Protein AF-A0A0W0GEY3-F1 (afdb_monomer_lite)

pLDDT: mean 77.73, std 23.36, range [34.59, 98.62]

Secondary structure (DSSP, 8-state):
-------SSSGGGGSHHHHHHHHHTT--SS-SSSTTHHHHHHHHHHHHHHHHHHHHHHHHHHTT-HHHHHHHHTS---------------PPPP-----------PPPPP-----TTSSSPP------

Foldseek 3Di:
DPDDDWDQDDDCNVDPVNQVVLVVVVLHDADPPDGCPSRVVVSVVVVVVVVVVVVVVVVCVVVVNVVVCCCLPVDDPDPPPPDPPPPDPDDDDDDDDDDDDDDDDDDDDDDDDPPSPPPDDPDDPPDD

Radius of gyration: 27.51 Å; chains: 1; bounding box: 61×56×58 Å

InterPro domains:
  IPR002202 Hydroxymethylglutaryl-CoA reductase, class I/II [PF00368] (1-75)
  IPR002202 Hydroxymethylglutaryl-CoA reductase, class I/II [PS50065] (1-75)
  IPR002202 Hydroxymethylglutaryl-CoA reductase, class I/II [PTHR10572] (1-78)
  IPR009029 Hydroxymethylglutaryl-CoA reductase, class I/II, substrate-binding domain superfamily [SSF56542] (1-65)
  IPR023074 Hydroxymethylglutaryl-CoA reductase, class I/II, catalytic domain superfamily [G3DSA:3.90.770.10] (1-79)
  IPR023076 Hydroxymethylglutaryl-CoA reductase, class I/II, conserved site [PS00318] (6-13)
  IPR023076 Hydroxymethylglutaryl-CoA reductase, class I/II, conserved site [PS01192] (60-73)

Structure (mmCIF, N/CA/C/O backbone):
data_AF-A0A0W0GEY3-F1
#
_entry.id   AF-A0A0W0GEY3-F1
#
loop_
_atom_site.group_PDB
_atom_site.id
_atom_site.type_symbol
_atom_site.label_atom_id
_atom_site.label_alt_id
_atom_site.label_comp_id
_atom_site.label_asym_id
_atom_site.label_entity_id
_atom_site.label_seq_id
_atom_site.pdbx_PDB_ins_code
_atom_site.Cartn_x
_atom_site.Cartn_y
_atom_site.Cartn_z
_atom_site.occupancy
_atom_site.B_iso_or_equiv
_atom_site.auth_seq_id
_atom_site.auth_comp_id
_atom_site.auth_asym_id
_atom_site.auth_atom_id
_atom_site.pdbx_PDB_model_num
ATOM 1 N N . MET A 1 1 ? 4.558 -12.634 5.943 1.00 90.19 1 MET A N 1
ATOM 2 C CA . MET A 1 1 ? 4.865 -11.472 6.808 1.00 90.19 1 MET A CA 1
ATOM 3 C C . MET A 1 1 ? 4.015 -11.546 8.083 1.00 90.19 1 MET A C 1
ATOM 5 O O . MET A 1 1 ? 2.879 -11.089 8.050 1.00 90.19 1 MET A O 1
ATOM 9 N N . PRO A 1 2 ? 4.490 -12.187 9.170 1.00 93.75 2 PRO A N 1
ATOM 10 C CA . PRO A 1 2 ? 3.680 -12.425 10.377 1.00 93.75 2 PRO A CA 1
ATOM 11 C C . PRO A 1 2 ? 3.576 -11.219 11.333 1.00 93.75 2 PRO A C 1
ATOM 13 O O . PRO A 1 2 ? 2.707 -11.209 12.196 1.00 93.75 2 PRO A O 1
ATOM 16 N N . CYS A 1 3 ? 4.437 -10.211 11.184 1.00 96.50 3 CYS A N 1
ATOM 17 C CA . CYS A 1 3 ? 4.598 -9.090 12.115 1.00 96.50 3 CYS A CA 1
ATOM 18 C C . CYS A 1 3 ? 4.385 -7.724 11.433 1.00 96.50 3 CYS A C 1
ATOM 20 O O . CYS A 1 3 ? 5.255 -6.861 11.457 1.00 96.50 3 CYS A O 1
ATOM 22 N N . ILE A 1 4 ? 3.240 -7.527 10.769 1.00 97.56 4 ILE A N 1
ATOM 23 C CA . ILE A 1 4 ? 2.901 -6.230 10.159 1.00 97.56 4 ILE A CA 1
ATOM 24 C C . ILE A 1 4 ? 2.274 -5.313 11.218 1.00 97.56 4 ILE A C 1
ATOM 26 O O . ILE A 1 4 ? 1.112 -5.479 11.586 1.00 97.56 4 ILE A O 1
ATOM 30 N N . GLU A 1 5 ? 3.042 -4.332 11.684 1.00 97.44 5 GLU A N 1
ATOM 31 C CA . GLU A 1 5 ? 2.626 -3.330 12.670 1.00 97.44 5 GLU A CA 1
ATOM 32 C C . GLU A 1 5 ? 2.043 -2.106 11.962 1.00 97.44 5 GLU A C 1
ATOM 34 O O . GLU A 1 5 ? 2.766 -1.266 11.428 1.00 97.44 5 GLU A O 1
ATOM 39 N N . VAL A 1 6 ? 0.714 -2.017 11.906 1.00 97.44 6 VAL A N 1
ATOM 40 C CA . VAL A 1 6 ? 0.021 -0.940 11.188 1.00 97.44 6 VAL A CA 1
ATOM 41 C C . VAL A 1 6 ? -1.228 -0.480 11.925 1.00 97.44 6 VAL A C 1
ATOM 43 O O . VAL A 1 6 ? -1.876 -1.248 12.635 1.00 97.44 6 VAL A O 1
ATOM 46 N N . GLY A 1 7 ? -1.592 0.783 11.716 1.00 97.31 7 GLY A N 1
ATOM 47 C CA . GLY A 1 7 ? -2.779 1.401 12.292 1.00 97.31 7 GLY A CA 1
ATOM 48 C C . GLY A 1 7 ? -3.401 2.418 11.341 1.00 97.31 7 GLY A C 1
ATOM 49 O O . GLY A 1 7 ? -2.739 2.945 10.451 1.00 97.31 7 GLY A O 1
ATOM 50 N N . THR A 1 8 ? -4.690 2.686 11.534 1.00 98.06 8 THR A N 1
ATOM 51 C CA . THR A 1 8 ? -5.459 3.674 10.754 1.00 98.06 8 THR A CA 1
ATOM 52 C C . THR A 1 8 ? -5.924 4.865 11.596 1.00 98.06 8 THR A C 1
ATOM 54 O O . THR A 1 8 ? -6.668 5.721 11.116 1.00 98.06 8 THR A O 1
ATOM 57 N N . VAL A 1 9 ? -5.495 4.911 12.861 1.00 97.12 9 VAL A N 1
ATOM 58 C CA . VAL A 1 9 ? -5.821 5.933 13.860 1.00 97.12 9 VAL A CA 1
ATOM 59 C C . VAL A 1 9 ? -4.564 6.246 14.674 1.00 97.12 9 VAL A C 1
ATOM 61 O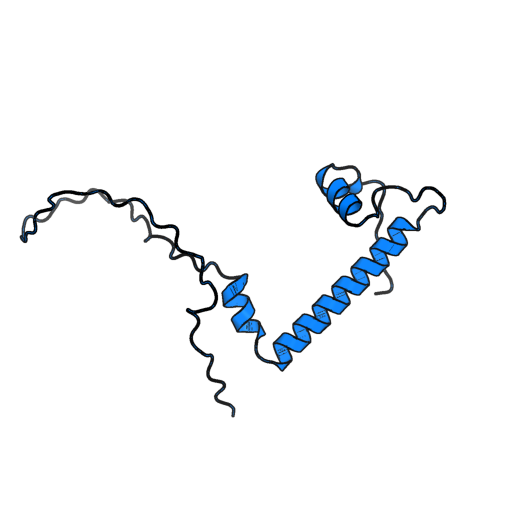 O . VAL A 1 9 ? -3.854 5.327 15.078 1.00 97.12 9 VAL A O 1
ATOM 64 N N . GLY A 1 10 ? -4.345 7.528 14.975 1.00 96.62 10 GLY A N 1
ATOM 65 C CA . GLY A 1 10 ? -3.258 7.997 15.834 1.00 96.62 10 GLY A CA 1
ATOM 66 C C . GLY A 1 10 ? -1.941 8.264 15.099 1.00 96.62 10 GLY A C 1
ATOM 67 O O . GLY A 1 10 ? -1.797 8.021 13.902 1.00 96.62 10 GLY A O 1
ATOM 68 N N . GLY A 1 11 ? -0.965 8.811 15.828 1.00 96.44 11 GLY A N 1
ATOM 69 C CA . GLY A 1 11 ? 0.352 9.147 15.281 1.00 96.44 11 GLY A CA 1
ATOM 70 C C . GLY A 1 11 ? 0.255 9.995 14.009 1.00 96.44 11 GLY A C 1
ATOM 71 O O . GLY A 1 11 ? -0.488 10.970 13.958 1.00 96.44 11 GLY A O 1
ATOM 72 N N . GLY A 1 12 ? 0.973 9.596 12.958 1.00 97.44 12 GLY A N 1
ATOM 73 C CA . GLY A 1 12 ? 0.978 10.301 11.673 1.00 97.44 12 GLY A CA 1
ATOM 74 C C . GLY A 1 12 ? -0.323 10.206 10.864 1.00 97.44 12 GLY A C 1
ATOM 75 O O . GLY A 1 12 ? -0.479 10.961 9.909 1.00 97.44 12 GLY A O 1
ATOM 76 N N . THR A 1 13 ? -1.279 9.335 11.215 1.00 97.62 13 THR A N 1
ATOM 77 C CA . THR A 1 13 ? -2.520 9.173 10.428 1.00 97.62 13 THR A CA 1
ATOM 78 C C . THR A 1 13 ? -3.514 10.319 10.625 1.00 97.62 13 THR A C 1
ATOM 80 O O . THR A 1 13 ? -4.515 10.386 9.915 1.00 97.62 13 THR A O 1
ATOM 83 N N . VAL A 1 14 ? -3.260 11.209 11.591 1.00 96.69 14 VAL A N 1
ATOM 84 C CA . VAL A 1 14 ? -4.065 12.419 11.836 1.00 96.69 14 VAL A CA 1
ATOM 85 C C . VAL A 1 14 ? -3.705 13.560 10.882 1.00 96.69 14 VAL A C 1
ATOM 87 O O . VAL A 1 14 ? -4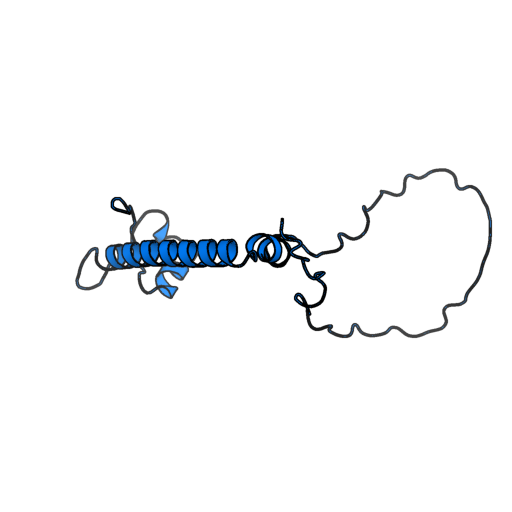.465 14.514 10.743 1.00 96.69 14 VAL A O 1
ATOM 90 N N . LEU A 1 15 ? -2.542 13.473 10.233 1.00 98.12 15 LEU A N 1
ATOM 91 C CA . LEU A 1 15 ? -2.054 14.480 9.303 1.00 98.12 15 LEU A CA 1
ATOM 92 C C . LEU A 1 15 ? -2.854 14.422 7.996 1.00 98.12 15 LEU A C 1
ATOM 94 O O . LEU A 1 15 ? -3.136 13.342 7.475 1.00 98.12 15 LEU A O 1
ATOM 98 N N . ALA A 1 16 ? -3.207 15.588 7.449 1.00 97.75 16 ALA A N 1
ATOM 99 C CA . ALA A 1 16 ? -4.098 15.681 6.292 1.00 97.75 16 ALA A CA 1
ATOM 100 C C . ALA A 1 16 ? -3.630 14.874 5.059 1.00 97.75 16 ALA A C 1
ATOM 102 O O . ALA A 1 16 ? -4.464 14.160 4.498 1.00 97.75 16 ALA A O 1
ATOM 103 N N . PRO A 1 17 ? -2.341 14.890 4.650 1.00 98.00 17 PRO A N 1
ATOM 104 C CA . PRO A 1 17 ? -1.895 14.116 3.488 1.00 98.00 17 PRO A CA 1
ATOM 105 C C . PRO A 1 17 ? -2.027 12.601 3.694 1.00 98.00 17 PRO A C 1
ATOM 107 O O . PRO A 1 17 ? -2.558 11.892 2.843 1.00 98.00 17 PRO A O 1
ATOM 110 N N . GLN A 1 18 ? -1.591 12.097 4.849 1.00 97.88 18 GLN A N 1
ATOM 111 C CA . GLN A 1 18 ? -1.654 10.679 5.203 1.00 97.88 18 GLN A CA 1
ATOM 112 C C . GLN A 1 18 ? -3.109 10.221 5.351 1.00 97.88 18 GLN A C 1
ATOM 114 O O . GLN A 1 18 ? -3.480 9.149 4.872 1.00 97.88 18 GLN A O 1
ATOM 119 N N . GLY A 1 19 ? -3.953 11.064 5.952 1.00 97.31 19 GLY A N 1
ATOM 120 C CA . GLY A 1 19 ? -5.391 10.851 6.039 1.00 97.31 19 GLY A CA 1
ATOM 121 C C . GLY A 1 19 ? -6.052 10.757 4.664 1.00 97.31 19 GLY A C 1
ATOM 122 O O . GLY A 1 19 ? -6.849 9.850 4.454 1.00 97.31 19 GLY A O 1
ATOM 123 N N . ALA A 1 20 ? -5.697 11.628 3.715 1.00 98.19 20 ALA A N 1
ATOM 124 C CA . ALA A 1 20 ? -6.233 11.593 2.352 1.00 98.19 20 ALA A CA 1
ATOM 125 C C . ALA A 1 20 ? -5.868 10.294 1.611 1.00 98.19 20 ALA A C 1
ATOM 127 O O . ALA A 1 20 ? -6.705 9.721 0.919 1.00 98.19 20 ALA A O 1
ATOM 128 N N . VAL A 1 21 ? -4.651 9.774 1.804 1.00 98.12 21 VAL A N 1
ATOM 129 C CA . VAL A 1 21 ? -4.249 8.471 1.244 1.00 98.12 21 VAL A CA 1
ATOM 130 C C . VAL A 1 21 ? -5.055 7.331 1.870 1.00 98.12 21 VAL A C 1
ATOM 132 O O . VAL A 1 21 ? -5.556 6.467 1.155 1.00 98.12 21 VAL A O 1
ATOM 135 N N . LEU A 1 22 ? -5.230 7.328 3.194 1.00 97.94 22 LEU A N 1
ATOM 136 C CA . LEU A 1 22 ? -6.060 6.323 3.866 1.00 97.94 22 LEU A CA 1
ATOM 137 C C . LEU A 1 22 ? -7.532 6.411 3.446 1.00 97.94 22 LEU A C 1
ATOM 139 O O . LEU A 1 22 ? -8.213 5.391 3.404 1.00 97.94 22 LEU A O 1
ATOM 143 N N . GLU A 1 23 ? -8.023 7.606 3.130 1.00 97.56 23 GLU A N 1
ATOM 144 C CA . GLU A 1 23 ? -9.373 7.833 2.612 1.00 97.56 23 GLU A CA 1
ATOM 145 C C . GLU A 1 23 ? -9.525 7.289 1.194 1.00 97.56 23 GLU A C 1
ATOM 147 O O . GLU A 1 23 ? -10.462 6.542 0.934 1.00 97.56 23 GLU A O 1
ATOM 152 N N . MET A 1 24 ? -8.552 7.562 0.319 1.00 97.94 24 MET A N 1
ATOM 153 C CA . MET A 1 24 ? -8.479 6.998 -1.032 1.00 97.94 24 MET A CA 1
ATOM 154 C C . MET A 1 24 ? -8.462 5.462 -1.014 1.00 97.94 24 MET A C 1
ATOM 156 O O . MET A 1 24 ? -9.074 4.828 -1.868 1.00 97.94 24 MET A O 1
ATOM 160 N N . LEU A 1 25 ? -7.784 4.857 -0.034 1.00 97.19 25 LEU A N 1
ATOM 161 C CA . LEU A 1 25 ? -7.752 3.403 0.162 1.00 97.19 25 LEU A CA 1
ATOM 162 C C . LEU A 1 25 ? -8.985 2.854 0.907 1.00 97.19 25 LEU A C 1
ATOM 164 O O . LEU A 1 25 ? -9.124 1.640 1.032 1.00 97.19 25 LEU A O 1
ATOM 168 N N . GLY A 1 26 ? -9.870 3.715 1.420 1.00 96.56 26 GLY A N 1
ATOM 169 C CA . GLY A 1 26 ? -11.082 3.318 2.143 1.00 96.56 26 GLY A CA 1
ATOM 170 C C . GLY A 1 26 ? -10.861 2.844 3.586 1.00 96.56 26 GLY A C 1
ATOM 171 O O . GLY A 1 26 ? -11.727 2.182 4.152 1.00 96.56 26 GLY A O 1
ATOM 172 N N . PHE A 1 27 ? -9.721 3.163 4.205 1.00 97.06 27 PHE A N 1
ATOM 173 C CA . PHE A 1 27 ? -9.349 2.701 5.551 1.00 97.06 27 PHE A CA 1
ATOM 174 C C . PHE A 1 27 ? -9.149 3.827 6.572 1.00 97.06 27 PHE A C 1
ATOM 176 O O . PHE A 1 27 ? -8.665 3.565 7.673 1.00 97.06 27 PHE A O 1
ATOM 183 N N . LYS A 1 28 ? -9.487 5.079 6.244 1.00 97.38 28 LYS A N 1
ATOM 184 C CA . LYS A 1 28 ? -9.300 6.225 7.148 1.00 97.38 28 LYS A CA 1
ATOM 185 C C . LYS A 1 28 ? -10.054 6.039 8.466 1.00 97.38 28 LYS A C 1
ATOM 187 O O . LYS A 1 28 ? -11.257 5.797 8.485 1.00 97.38 28 LYS A O 1
ATOM 192 N N . GLY A 1 29 ? -9.339 6.227 9.573 1.00 96.44 29 GLY A N 1
ATOM 193 C CA . GLY A 1 29 ? -9.922 6.264 10.906 1.00 96.44 29 GLY A CA 1
ATOM 194 C C . GLY A 1 29 ? -10.345 4.898 11.453 1.00 96.44 29 GLY A C 1
ATOM 195 O O . GLY A 1 29 ? -9.950 3.832 10.961 1.00 96.44 29 GLY A O 1
ATOM 196 N N . ALA A 1 30 ? -11.137 4.947 12.525 1.00 96.69 30 ALA A N 1
ATOM 197 C CA . ALA A 1 30 ? -11.705 3.771 13.168 1.00 96.69 30 ALA A CA 1
ATOM 198 C C . ALA A 1 30 ? -12.856 3.203 12.329 1.00 96.69 30 ALA A C 1
ATOM 200 O O . ALA A 1 30 ? -13.656 3.946 11.766 1.00 96.69 30 ALA A O 1
ATOM 201 N N . HIS A 1 31 ? -12.964 1.876 12.274 1.00 96.81 31 HIS A N 1
ATOM 202 C CA . HIS A 1 31 ? -14.094 1.237 11.605 1.00 96.81 31 HIS A CA 1
ATOM 203 C C . HIS A 1 31 ? -15.371 1.423 12.449 1.00 96.81 31 HIS A C 1
ATOM 205 O O . HIS A 1 31 ? -15.329 1.138 13.650 1.00 96.81 31 HIS A O 1
ATOM 211 N N . PRO A 1 32 ? -16.507 1.832 11.853 1.00 94.69 32 PRO A N 1
ATOM 212 C CA . PRO A 1 32 ? -17.690 2.298 12.587 1.00 94.69 32 PRO A CA 1
ATOM 213 C C . PRO A 1 32 ? -18.324 1.239 13.498 1.00 94.69 32 PRO A C 1
ATOM 215 O O . PRO A 1 32 ? -18.859 1.573 14.547 1.00 94.69 32 PRO A O 1
ATOM 218 N N . THR A 1 33 ? -18.259 -0.039 13.115 1.00 97.19 33 THR A N 1
ATOM 219 C CA . THR A 1 33 ? -18.925 -1.139 13.842 1.00 97.19 33 THR A CA 1
ATOM 220 C C . THR A 1 33 ? -17.975 -2.200 14.395 1.00 97.19 33 THR A C 1
ATOM 222 O O . THR A 1 33 ? -18.389 -3.055 15.171 1.00 97.19 33 THR A O 1
ATOM 225 N N . ARG A 1 34 ? -16.703 -2.194 13.981 1.00 97.31 34 ARG A N 1
ATOM 226 C CA . ARG A 1 34 ? -15.755 -3.299 14.225 1.00 97.31 34 ARG A CA 1
ATOM 227 C C . ARG A 1 34 ? -14.338 -2.760 14.425 1.00 97.31 34 ARG A C 1
ATOM 229 O O . ARG A 1 34 ? -13.552 -2.758 13.475 1.00 97.31 34 ARG A O 1
ATOM 236 N N . PRO A 1 35 ? -14.004 -2.282 15.635 1.00 97.06 35 PRO A N 1
ATOM 237 C CA . PRO A 1 35 ? -12.691 -1.719 15.935 1.00 97.06 35 PRO A CA 1
ATOM 238 C C . PRO A 1 35 ? -11.541 -2.607 15.436 1.00 97.06 35 PRO A C 1
ATOM 240 O O . PRO A 1 35 ? -11.586 -3.830 15.545 1.00 97.06 35 PRO A O 1
ATOM 243 N N . GLY A 1 36 ? -10.523 -1.989 14.832 1.00 96.56 36 GLY A N 1
ATOM 244 C CA . GLY A 1 36 ? -9.365 -2.687 14.261 1.00 96.56 36 GLY A CA 1
ATOM 245 C C . GLY A 1 36 ? -9.558 -3.265 12.851 1.00 96.56 36 GLY A C 1
ATOM 246 O O . GLY A 1 36 ? -8.561 -3.560 12.195 1.00 96.56 36 GLY A O 1
ATOM 247 N N . GLN A 1 37 ? -10.785 -3.371 12.323 1.00 98.12 37 GLN A N 1
ATOM 248 C CA . GLN A 1 37 ? -11.011 -3.957 10.992 1.00 98.12 37 GLN A CA 1
ATOM 249 C C . GLN A 1 37 ? -10.322 -3.175 9.859 1.00 98.12 37 GLN A C 1
ATOM 251 O O . GLN A 1 37 ? -9.744 -3.796 8.968 1.00 98.12 37 GLN A O 1
ATOM 256 N N . ASN A 1 38 ? -10.319 -1.838 9.911 1.00 98.00 38 ASN A N 1
ATOM 257 C CA . ASN A 1 38 ? -9.598 -1.005 8.937 1.00 98.00 38 ASN A CA 1
ATOM 258 C C . ASN A 1 38 ? -8.088 -1.296 8.944 1.00 98.00 38 ASN A C 1
ATOM 260 O O . ASN A 1 38 ? -7.502 -1.508 7.885 1.00 98.00 38 ASN A O 1
ATOM 264 N N . ALA A 1 39 ? -7.470 -1.396 10.126 1.00 98.00 39 ALA A N 1
ATOM 265 C CA . ALA A 1 39 ? -6.050 -1.726 10.262 1.00 98.00 39 ALA A CA 1
ATOM 266 C C . ALA A 1 39 ? -5.726 -3.142 9.753 1.00 98.00 39 ALA A C 1
ATOM 268 O O . ALA A 1 39 ? -4.739 -3.331 9.048 1.00 98.00 39 ALA A O 1
ATOM 269 N N . GLN A 1 40 ? -6.590 -4.127 10.021 1.00 98.00 40 GLN A N 1
ATOM 270 C CA . GLN A 1 40 ? -6.439 -5.485 9.482 1.00 98.00 40 GLN A CA 1
ATOM 271 C C . GLN A 1 40 ? -6.539 -5.519 7.950 1.00 98.00 40 GLN A C 1
ATOM 273 O O . GLN A 1 40 ? -5.805 -6.258 7.295 1.00 98.00 40 GLN A O 1
ATOM 278 N N . SER A 1 41 ? -7.449 -4.738 7.363 1.00 97.75 41 SER A N 1
ATOM 279 C CA . SER A 1 41 ? -7.569 -4.622 5.906 1.00 97.75 41 SER A CA 1
ATOM 280 C C . SER A 1 41 ? -6.363 -3.923 5.287 1.00 97.75 41 SER A C 1
ATOM 282 O O . SER A 1 41 ? -5.854 -4.403 4.277 1.00 97.75 41 SER A O 1
ATOM 284 N N . LEU A 1 42 ? -5.847 -2.869 5.925 1.00 98.12 42 LEU A N 1
ATOM 285 C CA . LEU A 1 42 ? -4.610 -2.215 5.506 1.00 98.12 42 LEU A CA 1
ATOM 286 C C . LEU A 1 42 ? -3.411 -3.178 5.567 1.00 98.12 42 LEU A C 1
ATOM 288 O O . LEU A 1 42 ? -2.632 -3.230 4.621 1.00 98.12 42 LEU A O 1
ATOM 292 N N . ALA A 1 43 ? -3.295 -3.999 6.618 1.00 98.38 43 ALA A N 1
ATOM 293 C CA . ALA A 1 43 ? -2.244 -5.016 6.727 1.00 98.38 43 ALA A CA 1
ATOM 294 C C . ALA A 1 43 ? -2.305 -6.042 5.581 1.00 98.38 43 ALA A C 1
ATOM 296 O O . ALA A 1 43 ?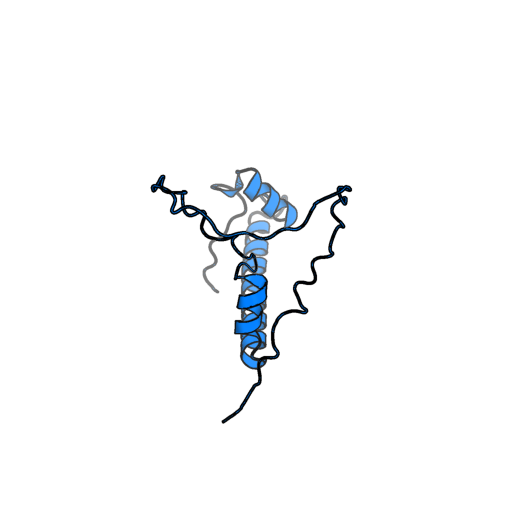 -1.278 -6.373 4.986 1.00 98.38 43 ALA A O 1
ATOM 297 N N . ARG A 1 44 ? -3.513 -6.509 5.229 1.00 98.25 44 ARG A N 1
ATOM 298 C CA . ARG A 1 44 ? -3.723 -7.388 4.066 1.00 98.25 44 ARG A CA 1
ATOM 299 C C . ARG A 1 44 ? -3.326 -6.701 2.763 1.00 98.25 44 ARG A C 1
ATOM 301 O O . ARG A 1 44 ? -2.614 -7.304 1.970 1.00 98.25 44 ARG A O 1
ATOM 308 N N . LEU A 1 45 ? -3.736 -5.447 2.567 1.00 98.12 45 LEU A N 1
ATOM 309 C CA . LEU A 1 45 ? -3.387 -4.674 1.376 1.00 98.12 45 LEU A CA 1
ATOM 310 C C . LEU A 1 45 ? -1.866 -4.504 1.236 1.00 98.12 45 LEU A C 1
ATOM 312 O O . LEU A 1 45 ? -1.340 -4.699 0.145 1.00 98.12 45 LEU A O 1
ATOM 316 N N . ILE A 1 46 ? -1.149 -4.219 2.326 1.00 98.38 46 ILE A N 1
ATOM 317 C CA . ILE A 1 46 ? 0.319 -4.115 2.327 1.00 98.38 46 ILE A CA 1
ATOM 318 C C . ILE A 1 46 ? 0.968 -5.446 1.930 1.00 98.38 46 ILE A C 1
ATOM 320 O O . ILE A 1 46 ? 1.846 -5.463 1.068 1.00 98.38 46 ILE A O 1
ATOM 324 N N . ALA A 1 47 ? 0.514 -6.565 2.503 1.00 98.31 47 ALA A N 1
ATOM 325 C CA . ALA A 1 47 ? 1.024 -7.887 2.142 1.00 98.31 47 ALA A CA 1
ATOM 326 C C . ALA A 1 47 ? 0.759 -8.221 0.661 1.00 98.31 47 ALA A C 1
ATOM 328 O O . ALA A 1 47 ? 1.651 -8.709 -0.032 1.00 98.31 47 ALA A O 1
ATOM 329 N N . SER A 1 48 ? -0.436 -7.908 0.152 1.00 98.25 48 SER A N 1
ATOM 330 C CA . SER A 1 48 ? -0.785 -8.088 -1.262 1.00 98.25 48 SER A CA 1
ATOM 331 C C . SER A 1 48 ? 0.044 -7.198 -2.191 1.00 98.25 48 SER A C 1
ATOM 333 O O . SER A 1 48 ? 0.483 -7.663 -3.239 1.00 98.25 48 SER A O 1
ATOM 335 N N . ALA A 1 49 ? 0.302 -5.943 -1.813 1.00 98.31 49 ALA A N 1
ATOM 336 C CA . ALA A 1 49 ? 1.143 -5.031 -2.584 1.00 98.31 49 ALA A CA 1
ATOM 337 C C . ALA A 1 49 ? 2.603 -5.514 -2.647 1.00 98.31 49 ALA A C 1
ATOM 339 O O . ALA A 1 49 ? 3.217 -5.465 -3.711 1.00 98.31 49 ALA A O 1
ATOM 340 N N . CYS A 1 50 ? 3.138 -6.038 -1.539 1.00 98.31 50 CYS A N 1
ATOM 341 C CA . CYS A 1 50 ? 4.465 -6.655 -1.500 1.00 98.31 50 CYS A CA 1
ATOM 342 C C . CYS A 1 50 ? 4.539 -7.874 -2.432 1.00 98.31 50 CYS A C 1
ATOM 344 O O . CYS A 1 50 ? 5.414 -7.925 -3.293 1.00 98.31 50 CYS A O 1
ATOM 346 N N . MET A 1 51 ? 3.560 -8.783 -2.354 1.00 98.44 51 MET A N 1
ATOM 347 C CA . MET A 1 51 ? 3.467 -9.940 -3.252 1.00 98.44 51 MET A CA 1
ATOM 348 C C . MET A 1 51 ? 3.388 -9.525 -4.730 1.00 98.44 51 MET A C 1
ATOM 350 O O . MET A 1 51 ? 4.080 -10.096 -5.571 1.00 98.44 51 MET A O 1
ATOM 354 N N . ALA A 1 52 ? 2.576 -8.517 -5.063 1.00 98.62 52 ALA A N 1
ATOM 355 C CA . ALA A 1 52 ? 2.485 -7.992 -6.425 1.00 98.62 52 ALA A CA 1
ATOM 356 C C . ALA A 1 52 ? 3.824 -7.402 -6.908 1.00 98.62 52 ALA A C 1
ATOM 358 O O . ALA A 1 52 ? 4.219 -7.617 -8.056 1.00 98.62 52 ALA A O 1
ATOM 359 N N . GLY A 1 53 ? 4.545 -6.702 -6.028 1.00 98.06 53 GLY A N 1
ATOM 360 C CA . GLY A 1 53 ? 5.890 -6.198 -6.296 1.00 98.06 53 GLY A CA 1
ATOM 361 C C . GLY A 1 53 ? 6.900 -7.316 -6.561 1.00 98.06 53 GLY A C 1
ATOM 362 O O . GLY A 1 53 ? 7.631 -7.248 -7.547 1.00 98.06 53 GLY A O 1
ATOM 363 N N . GLU A 1 54 ? 6.904 -8.370 -5.742 1.00 98.38 54 GLU A N 1
ATOM 364 C CA . GLU A 1 54 ? 7.794 -9.524 -5.920 1.00 98.38 54 GLU A CA 1
ATOM 365 C C . GLU A 1 54 ? 7.511 -10.273 -7.226 1.00 98.38 54 GLU A C 1
ATOM 367 O O . GLU A 1 54 ? 8.442 -10.569 -7.974 1.00 98.38 54 GLU A O 1
ATOM 372 N N . LEU A 1 55 ? 6.238 -10.511 -7.562 1.00 98.44 55 LEU A N 1
ATOM 373 C CA . LEU A 1 55 ? 5.860 -11.125 -8.840 1.00 98.44 55 LEU A CA 1
ATOM 374 C C . LEU A 1 55 ? 6.310 -10.282 -10.037 1.00 98.44 55 LEU A C 1
ATOM 376 O O . LEU A 1 55 ? 6.844 -10.824 -11.006 1.00 98.44 55 LEU A O 1
ATOM 380 N N . SER A 1 56 ? 6.120 -8.962 -9.969 1.00 97.81 56 SER A N 1
ATOM 381 C CA . SER A 1 56 ? 6.566 -8.032 -11.010 1.00 97.81 56 SER A CA 1
ATOM 382 C C . SER A 1 56 ? 8.091 -8.056 -11.171 1.00 97.81 56 SER A C 1
ATOM 384 O O . SER A 1 56 ? 8.596 -8.193 -12.287 1.00 97.81 56 SER A O 1
ATOM 386 N N . LEU A 1 57 ? 8.834 -8.014 -10.060 1.00 97.50 57 LEU A N 1
ATOM 387 C CA . LEU A 1 57 ? 10.296 -8.066 -10.053 1.00 97.50 57 LEU A CA 1
ATOM 388 C C . LEU A 1 57 ? 10.825 -9.389 -10.621 1.00 97.50 57 LEU A C 1
ATOM 390 O O . LEU A 1 57 ? 11.693 -9.374 -11.494 1.00 97.50 57 LEU A O 1
ATOM 394 N N . LEU A 1 58 ? 10.288 -10.525 -10.169 1.00 98.19 58 LEU A N 1
ATOM 395 C CA . LEU A 1 58 ? 10.676 -11.848 -10.662 1.00 98.19 58 LEU A CA 1
ATOM 396 C C . LEU A 1 58 ? 10.362 -12.004 -12.152 1.00 98.19 58 LEU A C 1
ATOM 398 O O . LEU A 1 58 ? 11.196 -12.511 -12.900 1.00 98.19 58 LEU A O 1
ATOM 402 N N . SER A 1 59 ? 9.211 -11.501 -12.605 1.00 98.00 59 SER A N 1
ATOM 403 C CA . SER A 1 59 ? 8.851 -11.493 -14.029 1.00 98.00 59 SER A CA 1
ATOM 404 C C . SER A 1 59 ? 9.824 -10.643 -14.852 1.00 98.00 59 SER A C 1
ATOM 406 O O . SER A 1 59 ? 10.277 -11.071 -15.911 1.00 98.00 59 SER A O 1
ATOM 408 N N . ALA A 1 60 ? 10.195 -9.456 -14.361 1.00 97.25 60 ALA A N 1
ATOM 409 C CA . ALA A 1 60 ? 11.146 -8.574 -15.035 1.00 97.25 60 ALA A CA 1
ATOM 410 C C . ALA A 1 60 ? 12.567 -9.158 -15.084 1.00 97.25 60 ALA A C 1
ATOM 412 O O . ALA A 1 60 ? 13.272 -8.945 -16.071 1.00 97.25 60 ALA A O 1
ATOM 413 N N . LEU A 1 61 ? 12.987 -9.894 -14.051 1.00 97.00 61 LEU A N 1
ATOM 414 C CA . LEU A 1 61 ? 14.255 -10.625 -14.035 1.00 97.00 61 LEU A CA 1
ATOM 415 C C . LEU A 1 61 ? 14.236 -11.790 -15.029 1.00 97.00 61 LEU A C 1
ATOM 417 O O . LEU A 1 61 ? 15.139 -11.890 -15.856 1.00 97.00 61 LEU A O 1
ATOM 421 N N . ALA A 1 62 ? 13.188 -12.617 -14.999 1.00 97.19 62 ALA A N 1
ATOM 422 C CA . ALA A 1 62 ? 13.040 -13.762 -15.896 1.00 97.19 62 ALA A CA 1
ATOM 423 C C . ALA A 1 62 ? 12.968 -13.346 -17.377 1.00 97.19 62 ALA A C 1
ATOM 425 O O . ALA A 1 62 ? 13.523 -14.025 -18.235 1.00 97.19 62 ALA A O 1
ATOM 426 N N . ALA A 1 63 ? 12.327 -12.211 -17.676 1.00 96.75 63 ALA A N 1
ATOM 427 C CA . ALA A 1 63 ? 12.239 -11.654 -19.026 1.00 96.75 63 ALA A CA 1
ATOM 428 C C . ALA A 1 63 ? 13.445 -10.776 -19.427 1.00 96.75 63 ALA A C 1
ATOM 430 O O . ALA A 1 63 ? 13.493 -10.284 -20.551 1.00 96.75 63 ALA A O 1
ATOM 431 N N . GLY A 1 64 ? 14.401 -10.514 -18.526 1.00 94.12 64 GLY A N 1
ATOM 432 C CA . GLY A 1 64 ? 15.539 -9.624 -18.799 1.00 94.12 64 GLY A CA 1
ATOM 433 C C . GLY A 1 64 ? 15.170 -8.140 -18.977 1.00 94.12 64 GLY A C 1
ATOM 434 O O . GLY A 1 64 ? 15.925 -7.370 -19.565 1.00 94.12 64 GLY A O 1
ATOM 435 N N . HIS A 1 65 ? 14.010 -7.701 -18.480 1.00 95.19 65 HIS A N 1
ATOM 436 C CA . HIS A 1 65 ? 13.494 -6.336 -18.650 1.00 95.19 65 HIS A CA 1
ATOM 437 C C . HIS A 1 65 ? 13.918 -5.356 -17.544 1.00 95.19 65 HIS A C 1
ATOM 439 O O . HIS A 1 65 ? 13.715 -4.148 -17.687 1.00 95.19 65 HIS A O 1
ATOM 445 N N . LEU A 1 66 ? 14.513 -5.839 -16.448 1.00 93.81 66 LEU A N 1
ATOM 446 C CA . LEU A 1 66 ? 14.758 -5.030 -15.249 1.00 93.81 66 LEU A CA 1
ATOM 447 C C . LEU A 1 66 ? 15.631 -3.786 -15.504 1.00 93.81 66 LEU A C 1
ATOM 449 O O . LEU A 1 66 ? 15.284 -2.688 -15.066 1.00 93.81 66 LEU A O 1
ATOM 453 N N . VAL A 1 67 ? 16.745 -3.935 -16.230 1.00 93.75 67 VAL A N 1
ATOM 454 C CA . VAL A 1 67 ? 17.672 -2.823 -16.526 1.00 93.75 67 VAL A CA 1
ATOM 455 C C . VAL A 1 67 ? 17.031 -1.812 -17.474 1.00 93.75 67 VAL A C 1
ATOM 457 O O . VAL A 1 67 ? 17.117 -0.606 -17.245 1.00 93.75 67 VAL A O 1
ATOM 460 N N . ARG A 1 68 ? 16.328 -2.289 -18.509 1.00 90.69 68 ARG A N 1
ATOM 461 C CA . ARG A 1 68 ? 15.590 -1.420 -19.434 1.00 90.69 68 ARG A CA 1
ATOM 462 C C . ARG A 1 68 ? 14.560 -0.578 -18.678 1.00 90.69 68 ARG A C 1
ATOM 464 O O . ARG A 1 68 ? 14.533 0.633 -18.862 1.00 90.69 68 ARG A O 1
ATOM 471 N N . ALA A 1 69 ? 13.767 -1.189 -17.797 1.00 92.81 69 ALA A N 1
ATOM 472 C CA . ALA A 1 69 ? 12.781 -0.470 -16.992 1.00 92.81 69 ALA A CA 1
ATOM 473 C C . ALA A 1 69 ? 13.429 0.608 -16.099 1.00 92.81 69 ALA A C 1
ATOM 475 O O . ALA A 1 69 ? 12.900 1.715 -16.003 1.00 92.81 69 ALA A O 1
ATOM 476 N N . HIS A 1 70 ? 14.604 0.336 -15.517 1.00 93.88 70 HIS A N 1
ATOM 477 C CA . HIS A 1 70 ? 15.360 1.334 -14.749 1.00 93.88 70 HIS A CA 1
ATOM 478 C C . HIS A 1 70 ? 15.807 2.524 -15.603 1.00 93.88 70 HIS A C 1
ATOM 480 O O . HIS A 1 70 ? 15.649 3.670 -15.184 1.00 93.88 70 HIS A O 1
ATOM 486 N N . LEU A 1 71 ? 16.337 2.274 -16.803 1.00 92.81 71 LEU A N 1
ATOM 487 C CA . LEU A 1 71 ? 16.777 3.343 -17.705 1.00 92.81 71 LEU A CA 1
ATOM 488 C C . LEU A 1 71 ? 15.612 4.216 -18.192 1.00 92.81 71 LEU A C 1
ATOM 490 O O . LEU A 1 71 ? 15.795 5.416 -18.374 1.00 92.81 71 LEU A O 1
ATOM 494 N N . VAL A 1 72 ? 14.422 3.635 -18.379 1.00 91.50 72 VAL A N 1
ATOM 495 C CA . VAL A 1 72 ? 13.224 4.391 -18.779 1.00 91.50 72 VAL A CA 1
ATOM 496 C C . VAL A 1 72 ? 12.651 5.198 -17.616 1.00 91.50 72 VAL A C 1
ATOM 498 O O . VAL A 1 72 ? 12.359 6.377 -17.786 1.00 91.50 72 VAL A O 1
ATOM 501 N N . HIS A 1 73 ? 12.442 4.568 -16.456 1.00 91.00 73 HIS A N 1
ATOM 502 C CA . HIS A 1 73 ? 11.564 5.114 -15.414 1.00 91.00 73 HIS A CA 1
ATOM 503 C C . HIS A 1 73 ? 12.292 5.672 -14.188 1.00 91.00 73 HIS A C 1
ATOM 505 O O . HIS A 1 73 ? 11.704 6.451 -13.445 1.00 91.00 73 HIS A O 1
ATOM 511 N N . ASN A 1 74 ? 13.545 5.280 -13.949 1.00 91.62 74 ASN A N 1
ATOM 512 C CA . ASN A 1 74 ? 14.301 5.668 -12.753 1.00 91.62 74 ASN A CA 1
ATOM 513 C C . ASN A 1 74 ? 15.525 6.554 -13.072 1.00 91.62 74 ASN A C 1
ATOM 515 O O . ASN A 1 74 ? 16.109 7.155 -12.176 1.00 91.62 74 ASN A O 1
ATOM 519 N N . ARG A 1 75 ? 15.898 6.696 -14.350 1.00 88.19 75 ARG A N 1
ATOM 520 C CA . ARG A 1 75 ? 16.935 7.628 -14.820 1.00 88.19 75 ARG A CA 1
ATOM 521 C C . ARG A 1 75 ? 16.297 8.822 -15.523 1.00 88.19 75 ARG A C 1
ATOM 523 O O . ARG A 1 75 ? 15.435 8.656 -16.380 1.00 88.19 75 ARG A O 1
ATOM 530 N N . SER A 1 76 ? 16.761 10.032 -15.207 1.00 80.12 76 SER A N 1
ATOM 531 C CA . SER A 1 76 ? 16.367 11.221 -15.962 1.00 80.12 76 SER A CA 1
ATOM 532 C C . SER A 1 76 ? 16.868 11.108 -17.403 1.00 80.12 76 SER A C 1
ATOM 534 O O . SER A 1 76 ? 18.071 10.998 -17.630 1.00 80.12 76 SER A O 1
ATOM 536 N N . GLN A 1 77 ? 15.956 11.187 -18.369 1.00 69.38 77 GLN A N 1
ATOM 537 C CA . GLN A 1 77 ? 16.295 11.293 -19.794 1.00 69.38 77 GLN A CA 1
ATOM 538 C C . GLN A 1 77 ? 16.565 12.735 -20.239 1.00 69.38 77 GLN A C 1
ATOM 540 O O . GLN A 1 77 ? 16.826 12.984 -21.412 1.00 69.38 77 GLN A O 1
ATOM 545 N N . ALA A 1 78 ? 16.473 13.699 -19.320 1.00 70.06 78 ALA A N 1
ATOM 546 C CA . ALA A 1 78 ? 16.793 15.079 -19.626 1.00 70.06 78 ALA A CA 1
ATOM 547 C C . ALA A 1 78 ? 18.263 15.172 -20.058 1.00 70.06 78 ALA A C 1
ATOM 549 O O . ALA A 1 78 ? 19.163 14.850 -19.282 1.00 70.06 78 ALA A O 1
ATOM 550 N N . ASN A 1 79 ? 18.505 15.661 -21.277 1.00 62.88 79 ASN A N 1
ATOM 551 C CA . ASN A 1 79 ? 19.748 16.352 -21.581 1.00 62.88 79 ASN A CA 1
ATOM 552 C C . ASN A 1 79 ? 19.824 17.514 -20.596 1.00 62.88 79 ASN A C 1
ATOM 554 O O . ASN A 1 79 ? 19.171 18.536 -20.804 1.00 62.88 79 ASN A O 1
ATOM 558 N N . THR A 1 80 ? 20.577 17.356 -19.509 1.00 64.12 80 THR A N 1
ATOM 559 C CA . THR A 1 80 ? 21.007 18.499 -18.712 1.00 64.12 80 THR A CA 1
ATOM 560 C C . THR A 1 80 ? 21.581 19.499 -19.717 1.00 64.12 80 THR A C 1
ATOM 562 O O . THR A 1 80 ? 22.528 19.132 -20.426 1.00 64.12 80 THR A O 1
ATOM 565 N N . PRO A 1 81 ? 20.987 20.698 -19.894 1.00 58.19 81 PRO A N 1
ATOM 566 C CA . PRO A 1 81 ? 21.594 21.698 -20.755 1.00 58.19 81 PRO A CA 1
ATOM 567 C C . PRO A 1 81 ? 23.028 21.889 -20.267 1.00 58.19 81 PRO A C 1
ATOM 569 O O . PRO A 1 81 ? 23.278 21.799 -19.061 1.00 58.19 81 PRO A O 1
ATOM 572 N N . ALA A 1 82 ? 23.952 22.017 -21.224 1.00 61.38 82 ALA A N 1
ATOM 573 C CA . ALA A 1 82 ? 25.390 22.038 -20.992 1.00 61.38 82 ALA A CA 1
ATOM 574 C C . ALA A 1 82 ? 25.725 22.799 -19.710 1.00 61.38 82 ALA A C 1
ATOM 576 O O . ALA A 1 82 ? 25.158 23.870 -19.484 1.00 61.38 82 ALA A O 1
ATOM 577 N N . SER A 1 83 ? 26.627 22.215 -18.905 1.00 58.62 83 SER A N 1
ATOM 578 C CA . SER A 1 83 ? 27.247 22.858 -17.745 1.00 58.62 83 SER A CA 1
ATOM 579 C C . SER A 1 83 ? 27.344 24.345 -18.031 1.00 58.62 83 SER A C 1
ATOM 581 O O . SER A 1 83 ? 28.018 24.734 -18.990 1.00 58.62 83 SER A O 1
ATOM 583 N N . SER A 1 84 ? 26.592 25.155 -17.284 1.00 61.28 84 SER A N 1
ATOM 584 C CA . SER A 1 84 ? 26.729 26.599 -17.332 1.00 61.28 84 SER A CA 1
ATOM 585 C C . SER A 1 84 ? 28.119 26.889 -16.789 1.00 61.28 84 SER A C 1
ATOM 587 O O . SER A 1 84 ? 28.285 27.149 -15.599 1.00 61.28 84 SER A O 1
ATOM 589 N N . LEU A 1 85 ? 29.131 26.737 -17.643 1.00 59.78 85 LEU A N 1
ATOM 590 C CA . LEU A 1 85 ? 30.460 27.238 -17.394 1.00 59.78 85 LEU A CA 1
ATOM 591 C C . LEU A 1 85 ? 30.245 28.734 -17.173 1.00 59.78 85 LEU A C 1
ATOM 593 O O . LEU A 1 85 ? 29.769 29.409 -18.093 1.00 59.78 85 LEU A O 1
ATOM 597 N N . PRO A 1 86 ? 30.490 29.262 -15.963 1.00 60.59 86 PRO A N 1
ATOM 598 C CA . PRO A 1 86 ? 30.503 30.700 -15.793 1.00 60.59 86 PRO A CA 1
ATOM 599 C C . PRO A 1 86 ? 31.546 31.235 -16.774 1.00 60.59 86 PRO A C 1
ATOM 601 O O . PRO A 1 86 ? 32.680 30.756 -16.789 1.00 60.59 86 PRO A O 1
ATOM 604 N N . ALA A 1 87 ? 31.149 32.169 -17.640 1.00 61.12 87 ALA A N 1
ATOM 605 C CA . ALA A 1 87 ? 32.081 32.832 -18.535 1.00 61.12 87 ALA A CA 1
ATOM 606 C C . ALA A 1 87 ? 33.114 33.556 -17.666 1.00 61.12 87 ALA A C 1
ATOM 608 O O . ALA A 1 87 ? 32.823 34.598 -17.078 1.00 61.12 87 ALA A O 1
ATOM 609 N N . THR A 1 88 ? 34.304 32.977 -17.523 1.00 60.31 88 THR A N 1
ATOM 610 C CA . THR A 1 88 ? 35.434 33.663 -16.910 1.00 60.31 88 THR A CA 1
ATOM 611 C C . THR A 1 88 ? 35.781 34.841 -17.819 1.00 60.31 88 THR A C 1
ATOM 613 O O . THR A 1 88 ? 36.004 34.624 -19.012 1.00 60.31 88 THR A O 1
ATOM 616 N N . PRO A 1 89 ? 35.830 36.084 -17.310 1.00 51.69 89 PRO A N 1
ATOM 617 C CA . PRO A 1 89 ? 36.294 37.224 -18.088 1.00 51.69 89 PRO A CA 1
ATOM 618 C C . PRO A 1 89 ? 37.797 37.050 -18.353 1.00 51.69 89 PRO A C 1
ATOM 620 O O . PRO A 1 89 ? 38.634 37.415 -17.534 1.00 51.69 89 PRO A O 1
ATOM 623 N N . GLY A 1 90 ? 38.142 36.410 -19.467 1.00 62.06 90 GLY A N 1
ATOM 624 C CA . GLY A 1 90 ? 39.498 36.341 -20.006 1.00 62.06 90 GLY A CA 1
ATOM 625 C C . GLY A 1 90 ? 39.629 37.278 -21.210 1.00 62.06 90 GLY A C 1
ATOM 626 O O . GLY A 1 90 ? 38.640 37.497 -21.911 1.00 62.06 90 GLY A O 1
ATOM 627 N N . PRO A 1 91 ? 40.811 37.865 -21.466 1.00 53.34 91 PRO A N 1
ATOM 628 C CA . PRO A 1 91 ? 40.993 38.793 -22.574 1.00 53.34 91 PRO A CA 1
ATOM 629 C C . PRO A 1 91 ? 40.882 38.050 -23.916 1.00 53.34 91 PRO A C 1
ATOM 631 O O . PRO A 1 91 ? 41.585 37.071 -24.159 1.00 53.34 91 PRO A O 1
ATOM 634 N N . ASN A 1 92 ? 39.964 38.515 -24.767 1.00 51.22 92 ASN A N 1
ATOM 635 C CA . ASN A 1 92 ? 39.649 37.931 -26.073 1.00 51.22 92 ASN A CA 1
ATOM 636 C C . ASN A 1 92 ? 40.882 37.905 -26.998 1.00 51.22 92 ASN A C 1
ATOM 638 O O . ASN A 1 92 ? 41.489 38.961 -27.200 1.00 51.22 92 ASN A O 1
ATOM 642 N N . PRO A 1 93 ? 41.200 36.781 -27.662 1.00 43.72 93 PRO A N 1
ATOM 643 C CA . PRO A 1 93 ? 41.920 36.828 -28.920 1.00 43.72 93 PRO A CA 1
ATOM 644 C C . PRO A 1 93 ? 40.938 37.210 -30.036 1.00 43.72 93 PRO A C 1
ATOM 646 O O . PRO A 1 93 ? 39.880 36.608 -30.213 1.00 43.72 93 PRO A O 1
ATOM 649 N N . VAL A 1 94 ? 41.299 38.269 -30.742 1.00 45.91 94 VAL A N 1
ATOM 650 C CA . VAL A 1 94 ? 40.620 38.855 -31.898 1.00 45.91 94 VAL A CA 1
ATOM 651 C C . VAL A 1 94 ? 40.606 37.920 -33.122 1.00 45.91 94 VAL A C 1
ATOM 653 O O . VAL A 1 94 ? 41.602 37.269 -33.414 1.00 45.91 94 VAL A O 1
ATOM 656 N N . ASP A 1 95 ? 39.464 37.955 -33.823 1.00 42.62 95 ASP A N 1
ATOM 657 C CA . ASP A 1 95 ? 39.175 37.618 -35.232 1.00 42.62 95 ASP A CA 1
ATOM 658 C C . ASP A 1 95 ? 39.389 36.195 -35.793 1.00 42.62 95 ASP A C 1
ATOM 660 O O . ASP A 1 95 ? 40.506 35.802 -36.109 1.00 42.62 95 ASP A O 1
ATOM 664 N N . GLN A 1 96 ? 38.281 35.530 -36.179 1.00 37.84 96 GLN A N 1
ATOM 665 C CA . GLN A 1 96 ? 38.053 35.219 -37.607 1.00 37.84 96 GLN A CA 1
ATOM 666 C C . GLN A 1 96 ? 36.583 34.885 -37.963 1.00 37.84 96 GLN A C 1
ATOM 668 O O . GLN A 1 96 ? 35.871 34.211 -37.226 1.00 37.84 96 GLN A O 1
ATOM 673 N N . LEU A 1 97 ? 36.154 35.411 -39.117 1.00 42.47 97 LEU A N 1
ATOM 674 C CA . LEU A 1 97 ? 34.798 35.534 -39.678 1.00 42.47 97 LEU A CA 1
ATOM 675 C C . LEU A 1 97 ? 34.073 34.217 -40.044 1.00 42.47 97 LEU A C 1
ATOM 677 O O . LEU A 1 97 ? 34.717 33.284 -40.507 1.00 42.47 97 LEU A O 1
ATOM 681 N N . GLN A 1 98 ? 32.723 34.238 -40.039 1.00 34.59 98 GLN A N 1
ATOM 682 C CA . GLN A 1 98 ? 31.819 34.114 -41.224 1.00 34.59 98 GLN A CA 1
ATOM 683 C C . GLN A 1 98 ? 30.353 33.881 -40.769 1.00 34.59 98 GLN A C 1
ATOM 685 O O . GLN A 1 98 ? 30.030 32.881 -40.145 1.00 34.59 98 GLN A O 1
ATOM 690 N N . LEU A 1 99 ? 29.470 34.885 -40.853 1.00 36.47 99 LEU A N 1
ATOM 691 C CA . LEU A 1 99 ? 28.546 35.176 -41.969 1.00 36.47 99 LEU A CA 1
ATOM 692 C C . LEU A 1 99 ? 27.396 34.159 -42.154 1.00 36.47 99 LEU A C 1
ATOM 694 O O . LEU A 1 99 ? 27.518 33.270 -42.982 1.00 36.47 99 LEU A O 1
ATOM 698 N N . VAL A 1 100 ? 26.229 34.405 -41.533 1.00 35.38 100 VAL A N 1
ATOM 699 C CA . VAL A 1 100 ? 24.938 34.463 -42.259 1.00 35.38 100 VAL A CA 1
ATOM 700 C C . VAL A 1 100 ? 23.853 35.216 -41.475 1.00 35.38 100 VAL A C 1
ATOM 702 O O . VAL A 1 100 ? 23.703 35.097 -40.265 1.00 35.38 100 VAL A O 1
ATOM 705 N N . SER A 1 101 ? 23.119 36.024 -42.234 1.00 37.38 101 SER A N 1
ATOM 706 C CA . SER A 1 101 ? 22.070 36.975 -41.865 1.00 37.38 101 SER A CA 1
ATOM 707 C C . SER A 1 101 ? 20.792 36.303 -41.342 1.00 37.38 101 SER A C 1
ATOM 709 O O . SER A 1 101 ? 20.250 35.417 -42.000 1.00 37.38 101 SER A O 1
ATOM 711 N N . ALA A 1 102 ? 20.265 36.765 -40.201 1.00 36.59 102 ALA A N 1
ATOM 712 C CA . ALA A 1 102 ? 18.952 36.370 -39.690 1.00 36.59 102 ALA A CA 1
ATOM 713 C C . ALA A 1 102 ? 17.903 37.444 -40.025 1.00 36.59 102 ALA A C 1
ATOM 715 O O . ALA A 1 102 ? 17.794 38.470 -39.352 1.00 36.59 102 ALA A O 1
ATOM 716 N N . LYS A 1 103 ? 17.102 37.190 -41.066 1.00 37.81 103 LYS A N 1
ATOM 717 C CA . LYS A 1 103 ? 15.861 37.918 -41.349 1.00 37.81 103 LYS A CA 1
ATOM 718 C C . LYS A 1 103 ? 14.672 37.056 -40.914 1.00 37.81 103 LYS A C 1
ATOM 720 O O . LYS A 1 103 ? 14.350 36.090 -41.589 1.00 37.81 103 LYS A O 1
ATOM 725 N N . GLY A 1 104 ? 13.992 37.481 -39.848 1.00 42.16 104 GLY A N 1
ATOM 726 C CA . GLY A 1 104 ? 12.556 37.261 -39.642 1.00 42.16 104 GLY A CA 1
ATOM 727 C C . GLY A 1 104 ? 12.068 35.910 -39.08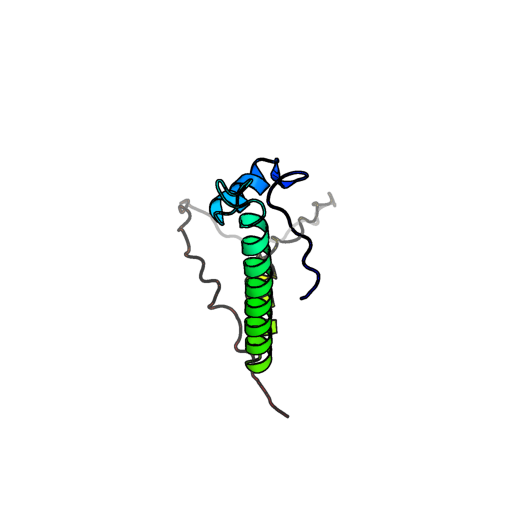8 1.00 42.16 104 GLY A C 1
ATOM 728 O O . GLY A 1 104 ? 12.607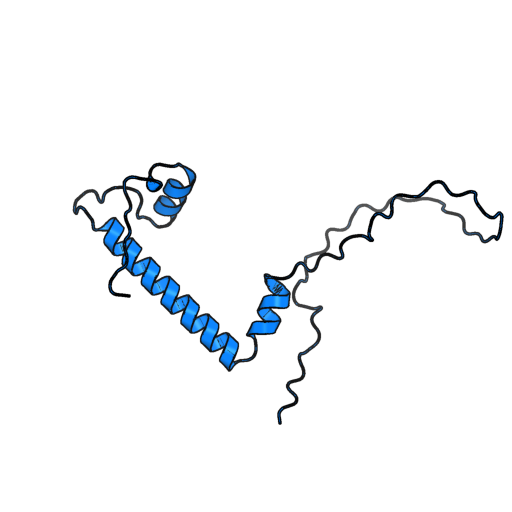 34.854 -39.375 1.00 42.16 104 GLY A O 1
ATOM 729 N N . MET A 1 105 ? 10.944 36.022 -38.365 1.00 37.72 105 MET A N 1
ATOM 730 C CA . MET A 1 105 ? 9.999 34.995 -37.886 1.00 37.72 105 MET A CA 1
ATOM 731 C C . MET A 1 105 ? 10.361 34.195 -36.623 1.00 37.72 105 MET A C 1
ATOM 733 O O . MET A 1 105 ? 11.174 33.280 -36.618 1.00 37.72 105 MET A O 1
ATOM 737 N N . LYS A 1 106 ? 9.629 34.506 -35.542 1.00 49.06 106 LYS A N 1
ATOM 738 C CA . LYS A 1 106 ? 9.441 33.636 -34.373 1.00 49.06 106 LYS A CA 1
ATOM 739 C C . LYS A 1 106 ? 8.527 32.461 -34.759 1.00 49.06 106 LYS A C 1
ATOM 741 O O . LYS A 1 106 ? 7.401 32.738 -35.176 1.00 49.06 106 LYS A O 1
ATOM 746 N N . PRO A 1 107 ? 8.914 31.193 -34.546 1.00 40.66 107 PRO A N 1
ATOM 747 C CA . PRO A 1 107 ? 7.962 30.097 -34.503 1.00 40.66 107 PRO A CA 1
ATOM 748 C C . PRO A 1 107 ? 7.458 29.902 -33.066 1.00 40.66 107 PRO A C 1
ATOM 750 O O . PRO A 1 107 ? 8.219 29.931 -32.098 1.00 40.66 107 PRO A O 1
ATOM 753 N N . LEU A 1 108 ? 6.147 29.720 -32.946 1.00 52.81 108 LEU A N 1
ATOM 754 C CA . LEU A 1 108 ? 5.457 29.261 -31.743 1.00 52.81 108 LEU A CA 1
ATOM 755 C C . LEU A 1 108 ? 5.955 27.843 -31.382 1.00 52.81 108 LEU A C 1
ATOM 757 O O . LEU A 1 108 ? 6.179 27.055 -32.304 1.00 52.81 108 LEU A O 1
ATOM 761 N N . PRO A 1 109 ? 6.115 27.464 -30.100 1.00 47.97 109 PRO A N 1
ATOM 762 C CA . PRO A 1 109 ? 6.527 26.104 -29.774 1.00 47.97 109 PRO A CA 1
ATOM 763 C C . PRO A 1 109 ? 5.411 25.110 -30.120 1.00 47.97 109 PRO A C 1
ATOM 765 O O . PRO A 1 109 ? 4.315 25.153 -29.562 1.00 47.97 109 PRO A O 1
ATOM 768 N N . SER A 1 110 ? 5.704 24.203 -31.051 1.00 49.31 110 SER A N 1
ATOM 769 C CA . SER A 1 110 ? 4.906 23.010 -31.312 1.00 49.31 110 SER A CA 1
ATOM 770 C C . SER A 1 110 ? 4.979 22.083 -30.099 1.00 49.31 110 SER A C 1
ATOM 772 O O . SER A 1 110 ? 6.071 21.667 -29.711 1.00 49.31 110 SER A O 1
ATOM 774 N N . LEU A 1 111 ? 3.828 21.747 -29.515 1.00 47.41 111 LEU A N 1
ATOM 775 C CA . LEU A 1 111 ? 3.707 20.714 -28.487 1.00 47.41 111 LEU A CA 1
ATOM 776 C C . LEU A 1 111 ? 4.141 19.371 -29.090 1.00 47.41 111 LEU A C 1
ATOM 778 O O . LEU A 1 111 ? 3.412 18.781 -29.886 1.00 47.41 111 LEU A O 1
ATOM 782 N N . THR A 1 112 ? 5.337 18.894 -28.748 1.00 52.28 112 THR A N 1
ATOM 783 C CA . THR A 1 112 ? 5.766 17.537 -29.088 1.00 52.28 112 THR A CA 1
ATOM 784 C C . THR A 1 112 ? 5.131 16.548 -28.103 1.00 52.28 112 THR A C 1
ATOM 786 O O . THR A 1 112 ? 5.222 16.744 -26.889 1.00 52.28 112 THR A O 1
ATOM 789 N N . PRO A 1 113 ? 4.477 15.474 -28.574 1.00 45.97 113 PRO A N 1
ATOM 790 C CA . PRO A 1 113 ? 4.038 14.405 -27.690 1.00 45.97 113 PRO A CA 1
ATOM 791 C C . PRO A 1 113 ? 5.265 13.631 -27.185 1.00 45.97 113 PRO A C 1
ATOM 793 O O . PRO A 1 113 ? 6.082 13.156 -27.980 1.00 45.97 113 PRO A O 1
ATOM 796 N N . SER A 1 114 ? 5.398 13.503 -25.859 1.00 43.75 114 SER A N 1
ATOM 797 C CA . SER A 1 114 ? 6.422 12.673 -25.210 1.00 43.75 114 SER A CA 1
ATOM 798 C C . SER A 1 114 ? 6.351 11.241 -25.730 1.00 43.75 114 SER A C 1
ATOM 800 O O . SER A 1 114 ? 5.486 10.459 -25.344 1.00 43.75 114 SER A O 1
ATOM 802 N N . SER A 1 115 ? 7.291 10.897 -26.604 1.00 52.09 115 SER A N 1
ATOM 803 C CA . SER A 1 115 ? 7.481 9.552 -27.140 1.00 52.09 115 SER A CA 1
ATOM 804 C C . SER A 1 115 ? 8.616 8.878 -26.369 1.00 52.09 115 SER A C 1
ATOM 806 O O . SER A 1 115 ? 9.686 8.616 -26.910 1.00 52.09 115 SER A O 1
ATOM 808 N N . SER A 1 116 ? 8.419 8.647 -25.068 1.00 52.75 116 SER A N 1
ATOM 809 C CA . SER A 1 116 ? 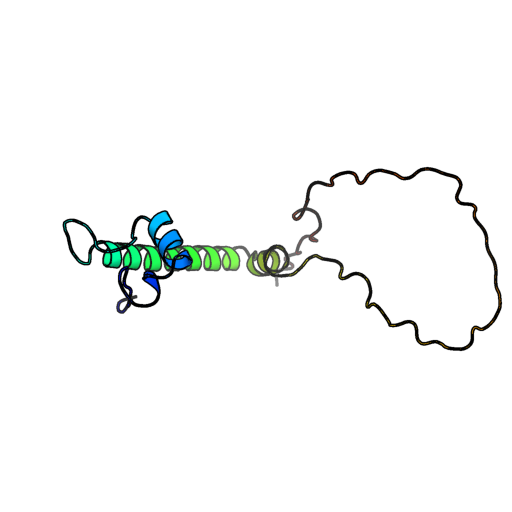9.472 8.150 -24.162 1.00 52.75 116 SER A CA 1
ATOM 810 C C . SER A 1 116 ? 9.831 6.666 -24.345 1.00 52.75 116 SER A C 1
ATOM 812 O O . SER A 1 116 ? 10.638 6.136 -23.586 1.00 52.75 116 SER A O 1
ATOM 814 N N . THR A 1 117 ? 9.260 5.977 -25.336 1.00 52.06 117 THR A N 1
ATOM 815 C CA . THR A 1 117 ? 9.486 4.541 -25.572 1.00 52.06 117 THR A CA 1
ATOM 816 C C . THR A 1 117 ? 10.250 4.220 -26.858 1.00 52.06 117 THR A C 1
ATOM 818 O O . THR A 1 117 ? 10.687 3.083 -27.013 1.00 52.06 117 THR A O 1
ATOM 821 N N . ALA A 1 118 ? 10.460 5.183 -27.764 1.00 50.06 118 ALA A N 1
ATOM 822 C CA . ALA A 1 118 ? 11.017 4.905 -29.095 1.00 50.06 118 ALA A CA 1
ATOM 823 C C . ALA A 1 118 ? 12.551 5.032 -29.203 1.00 50.06 118 ALA A C 1
ATOM 825 O O . ALA A 1 118 ? 13.121 4.553 -30.178 1.00 50.06 118 ALA A O 1
ATOM 826 N N . SER A 1 119 ? 13.236 5.666 -28.242 1.00 50.34 119 SER A N 1
ATOM 827 C CA . SER A 1 119 ? 14.667 6.003 -28.381 1.00 50.34 119 SER A CA 1
ATOM 828 C C . SER A 1 119 ? 15.642 5.019 -27.734 1.00 50.34 119 SER A C 1
ATOM 830 O O . SER A 1 119 ? 16.853 5.228 -27.818 1.00 50.34 119 SER A O 1
ATOM 832 N N . LEU A 1 120 ? 15.164 3.956 -27.078 1.00 51.56 120 LEU A N 1
ATOM 833 C CA . LEU A 1 120 ? 16.083 3.007 -26.459 1.00 51.56 120 LEU A CA 1
ATOM 834 C C . LEU A 1 120 ? 16.582 1.984 -27.484 1.00 51.56 120 LEU A C 1
ATOM 836 O O . LEU A 1 120 ? 15.757 1.298 -28.094 1.00 51.56 120 LEU A O 1
ATOM 840 N N . PRO A 1 121 ? 17.910 1.830 -27.651 1.00 51.34 121 PRO A N 1
ATOM 841 C CA . PRO A 1 121 ? 18.453 0.811 -28.534 1.00 51.34 121 PRO A CA 1
ATOM 842 C C . PRO A 1 121 ? 17.968 -0.586 -28.097 1.00 51.34 121 PRO A C 1
ATOM 844 O O . PRO A 1 121 ? 17.797 -0.843 -26.893 1.00 51.34 121 PRO A O 1
ATOM 847 N N . PRO A 1 122 ? 17.708 -1.507 -29.046 1.00 51.41 122 PRO A N 1
ATOM 848 C CA . PRO A 1 122 ? 17.393 -2.886 -28.709 1.00 51.41 122 PRO A CA 1
ATOM 849 C C . PRO A 1 122 ? 18.574 -3.476 -27.932 1.00 51.41 122 PRO A C 1
ATOM 851 O O . PRO A 1 122 ? 19.723 -3.380 -28.352 1.00 51.41 122 PRO A O 1
ATOM 854 N N . TYR A 1 123 ? 18.290 -4.046 -26.762 1.00 54.66 123 TYR A N 1
ATOM 855 C CA . TYR A 1 123 ? 19.299 -4.751 -25.985 1.00 54.66 123 TYR A CA 1
ATOM 856 C C . TYR A 1 123 ? 19.487 -6.110 -26.663 1.00 54.66 123 TYR A C 1
ATOM 858 O O . TYR A 1 123 ? 18.611 -6.970 -26.558 1.00 54.66 123 TYR A O 1
ATOM 866 N N . SER A 1 124 ? 20.559 -6.269 -27.438 1.00 53.81 124 SER A N 1
ATOM 867 C CA . SER A 1 124 ? 20.912 -7.555 -28.039 1.00 53.81 124 SER A CA 1
ATOM 868 C C . SER A 1 124 ? 21.267 -8.529 -26.921 1.00 53.81 124 SER A C 1
ATOM 870 O O . SER A 1 124 ? 22.282 -8.371 -26.247 1.00 53.81 124 SER A O 1
ATOM 872 N N . LEU A 1 125 ? 20.412 -9.527 -26.706 1.00 51.56 125 LEU A N 1
ATOM 873 C CA . LEU A 1 125 ? 20.746 -10.702 -25.910 1.00 51.56 125 LEU A CA 1
ATOM 874 C C . LEU A 1 125 ? 21.682 -11.583 -26.745 1.00 51.56 125 LEU A C 1
ATOM 876 O O . LEU A 1 125 ? 21.238 -12.556 -27.351 1.00 51.56 125 LEU A O 1
ATOM 880 N N . GLU A 1 126 ? 22.968 -11.239 -26.812 1.00 50.41 126 GLU A N 1
ATOM 881 C CA . GLU A 1 126 ? 23.968 -12.255 -27.139 1.00 50.41 126 GLU A CA 1
ATOM 882 C C . GLU A 1 126 ? 24.117 -13.167 -25.919 1.00 50.41 126 GLU A C 1
ATOM 884 O O . GLU A 1 126 ? 24.502 -12.755 -24.825 1.00 50.41 126 GLU A O 1
ATOM 889 N N . LYS A 1 127 ? 23.675 -14.406 -26.116 1.00 43.81 127 LYS A N 1
ATOM 890 C CA . LYS A 1 127 ? 23.652 -15.494 -25.146 1.00 43.81 127 LYS A CA 1
ATOM 891 C C . LYS A 1 127 ? 24.997 -16.236 -25.202 1.00 43.81 127 LYS A C 1
ATOM 893 O O . LYS A 1 127 ? 25.376 -16.611 -26.311 1.00 43.81 127 LYS A O 1
ATOM 898 N N . PRO A 1 128 ? 25.696 -16.486 -24.081 1.00 52.25 128 PRO A N 1
ATOM 899 C CA . PRO A 1 128 ? 26.647 -17.591 -23.997 1.00 52.25 128 PRO A CA 1
ATOM 900 C C . PRO A 1 128 ? 25.925 -18.937 -23.830 1.00 52.25 128 PRO A C 1
ATOM 902 O O . PRO A 1 128 ? 24.882 -18.987 -23.130 1.00 52.25 128 PRO A O 1
#

Sequence (128 aa):
MPCIEVGTVGGGTVLAPQGAVLEMLGFKGAHPTRPGQNAQSLARLIASACMAGELSLLSALAAGHLVRAHLVHNRSQANTPASSLPATPGPNPVDQLQLVSAKGMKPLPSLTPSSSTASLPPYSLEKP

Organism: Moniliophthora roreri (NCBI:txid221103)